Protein AF-A0A847I0P2-F1 (afdb_monomer_lite)

Sequence (83 aa):
MDHGEFSASGVSTALASQVASPTAGAPLMPQKSWSKKDERMYEHIEQSQRKEGRSKGRAKQIAAATVNKRRKQEGRTKQQKSK

Structure (mmCIF, N/CA/C/O backbone):
data_AF-A0A847I0P2-F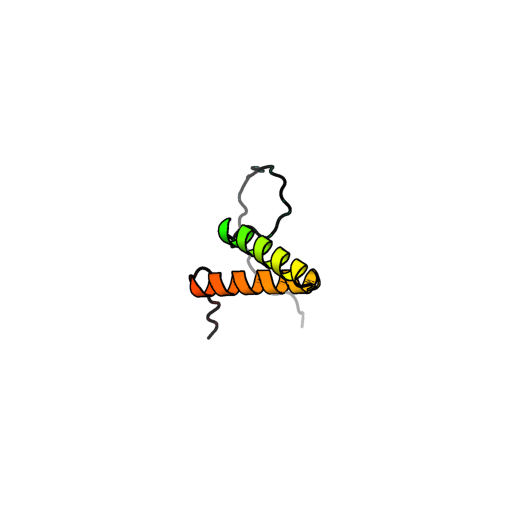1
#
_entry.id   AF-A0A847I0P2-F1
#
loop_
_atom_site.group_PDB
_atom_site.id
_atom_site.type_symbol
_atom_site.label_atom_id
_atom_site.label_alt_id
_atom_site.label_comp_id
_atom_site.label_asym_id
_atom_site.label_entity_id
_atom_site.label_seq_id
_atom_site.pdbx_PDB_ins_code
_atom_site.Cartn_x
_atom_site.Cartn_y
_atom_site.Cartn_z
_atom_site.occupancy
_atom_site.B_iso_or_equiv
_atom_site.auth_seq_id
_atom_site.auth_comp_id
_atom_site.auth_asym_id
_atom_site.auth_atom_id
_atom_site.pdbx_PDB_model_num
ATOM 1 N N . MET A 1 1 ? -64.160 -13.207 -16.450 1.00 50.97 1 MET A N 1
ATOM 2 C CA . MET A 1 1 ? -62.725 -13.244 -16.118 1.00 50.97 1 MET A CA 1
ATOM 3 C C . MET A 1 1 ? -62.082 -12.053 -16.796 1.00 50.97 1 MET A C 1
ATOM 5 O O . MET A 1 1 ? -61.884 -12.097 -18.000 1.00 50.97 1 MET A O 1
ATOM 9 N N . ASP A 1 2 ? -61.870 -10.988 -16.034 1.00 49.97 2 ASP A N 1
ATOM 10 C CA . ASP A 1 2 ? -61.177 -9.766 -16.440 1.00 49.97 2 ASP A CA 1
ATOM 11 C C . ASP A 1 2 ? -60.001 -9.611 -15.463 1.00 49.97 2 ASP A C 1
ATOM 13 O O . ASP A 1 2 ? -60.186 -9.777 -14.254 1.00 49.97 2 ASP A O 1
ATOM 17 N N . HIS A 1 3 ? -58.788 -9.454 -15.991 1.00 53.81 3 HIS A N 1
ATOM 18 C CA . HIS A 1 3 ? -57.551 -9.349 -15.221 1.00 53.81 3 HIS A CA 1
ATOM 19 C C . HIS A 1 3 ? -56.972 -7.942 -15.399 1.00 53.81 3 HIS A C 1
ATOM 21 O O . HIS A 1 3 ? -56.527 -7.595 -16.487 1.00 53.81 3 HIS A O 1
ATOM 27 N N . GLY A 1 4 ? -56.914 -7.186 -14.306 1.00 49.31 4 GLY A N 1
ATOM 28 C CA . GLY A 1 4 ? -56.245 -5.888 -14.184 1.00 49.31 4 GLY A CA 1
ATOM 29 C C . GLY A 1 4 ? -56.867 -5.147 -12.999 1.00 49.31 4 GLY A C 1
ATOM 30 O O . GLY A 1 4 ? -58.077 -5.140 -12.855 1.00 49.31 4 GLY A O 1
ATOM 31 N N . GLU A 1 5 ? -56.167 -4.566 -12.039 1.00 47.06 5 GLU A N 1
ATOM 32 C CA . GLU A 1 5 ? -54.763 -4.221 -11.903 1.00 47.06 5 GLU A CA 1
ATOM 33 C C . GLU A 1 5 ? -54.523 -4.030 -10.390 1.00 47.06 5 GLU A C 1
ATOM 35 O O . GLU A 1 5 ? -55.417 -3.611 -9.649 1.00 47.06 5 GLU A O 1
ATOM 40 N N . PHE A 1 6 ? -53.356 -4.442 -9.901 1.00 44.81 6 PHE A N 1
ATOM 41 C CA . PHE A 1 6 ? -53.058 -4.551 -8.475 1.00 44.81 6 PHE A CA 1
ATOM 42 C C . PHE A 1 6 ? -52.700 -3.184 -7.873 1.00 44.81 6 PHE A C 1
ATOM 44 O O . PHE A 1 6 ? -51.826 -2.473 -8.358 1.00 44.81 6 PHE A O 1
ATOM 51 N N . SER A 1 7 ? -53.362 -2.876 -6.764 1.00 53.19 7 SER A N 1
ATOM 52 C CA . SER A 1 7 ? -53.082 -1.809 -5.806 1.00 53.19 7 SER A CA 1
ATOM 53 C C . SER A 1 7 ? -51.589 -1.607 -5.492 1.00 53.19 7 SER A C 1
ATOM 55 O O . SER A 1 7 ? -50.921 -2.556 -5.084 1.00 53.19 7 SER A O 1
ATOM 57 N N . ALA A 1 8 ? -51.105 -0.358 -5.529 1.00 53.16 8 ALA A N 1
ATOM 58 C CA . ALA A 1 8 ? -49.975 0.090 -4.706 1.00 53.16 8 ALA A CA 1
ATOM 59 C C . ALA A 1 8 ? -49.940 1.622 -4.538 1.00 53.16 8 ALA A C 1
ATOM 61 O O . ALA A 1 8 ? -49.575 2.383 -5.429 1.00 53.16 8 ALA A O 1
ATOM 62 N N . SER A 1 9 ? -50.291 2.049 -3.330 1.00 53.31 9 SER A N 1
ATOM 63 C CA . SER A 1 9 ? -49.963 3.324 -2.691 1.00 53.31 9 SER A CA 1
ATOM 64 C C . SER A 1 9 ? -48.464 3.661 -2.735 1.00 53.31 9 SER A C 1
ATOM 66 O O . SER A 1 9 ? -47.628 2.787 -2.515 1.00 53.31 9 SER A O 1
ATOM 68 N N . GLY A 1 10 ? -48.128 4.945 -2.900 1.00 53.06 10 GLY A N 1
ATOM 69 C CA . GLY A 1 10 ? -46.743 5.422 -2.871 1.00 53.06 10 GLY A CA 1
ATOM 70 C C . GLY A 1 10 ? -46.621 6.914 -2.573 1.00 53.06 10 GLY A C 1
ATOM 71 O O . GLY A 1 10 ? -46.568 7.741 -3.473 1.00 53.06 10 GLY A O 1
ATOM 72 N N . VAL A 1 11 ? -46.565 7.242 -1.285 1.00 53.84 11 VAL A N 1
ATOM 73 C CA . VAL A 1 11 ? -46.042 8.503 -0.742 1.00 53.84 11 VAL A CA 1
ATOM 74 C C . VAL A 1 11 ? -44.589 8.738 -1.180 1.00 53.84 11 VAL A C 1
ATOM 76 O O . VAL A 1 11 ? -43.809 7.788 -1.191 1.00 53.84 11 VAL A O 1
ATOM 79 N N . SER A 1 12 ? -44.197 9.995 -1.432 1.00 38.75 12 SER A N 1
ATOM 80 C CA . SER A 1 12 ? -43.043 10.665 -0.780 1.00 38.75 12 SER A CA 1
ATOM 81 C C . SER A 1 12 ? -42.439 11.810 -1.609 1.00 38.75 12 SER A C 1
ATOM 83 O O . SER A 1 12 ? -41.908 11.614 -2.694 1.00 38.75 12 SER A O 1
ATOM 85 N N . THR A 1 13 ? -42.489 13.005 -1.019 1.00 54.69 13 THR A N 1
ATOM 86 C CA . THR A 1 13 ? -41.353 13.877 -0.663 1.00 54.69 13 THR A CA 1
ATOM 87 C C . THR A 1 13 ? -40.053 13.812 -1.485 1.00 54.69 13 THR A C 1
ATOM 89 O O . THR A 1 13 ? -39.318 12.833 -1.415 1.00 54.69 13 THR A O 1
ATOM 92 N N . ALA A 1 14 ? -39.658 14.954 -2.058 1.00 52.84 14 ALA A N 1
ATOM 93 C CA . ALA A 1 14 ? -38.256 15.381 -2.212 1.00 52.84 14 ALA A CA 1
ATOM 94 C C . ALA A 1 14 ? -38.259 16.919 -2.339 1.00 52.84 14 ALA A C 1
ATOM 96 O O . ALA A 1 14 ? -38.827 17.453 -3.284 1.00 52.84 14 ALA A O 1
ATOM 97 N N . LEU A 1 15 ? -37.926 17.721 -1.324 1.00 50.06 15 LEU A N 1
ATOM 98 C CA . LEU A 1 15 ? -36.661 17.913 -0.600 1.00 50.06 15 LEU A CA 1
ATOM 99 C C . LEU A 1 15 ? -35.482 18.384 -1.476 1.00 50.06 15 LE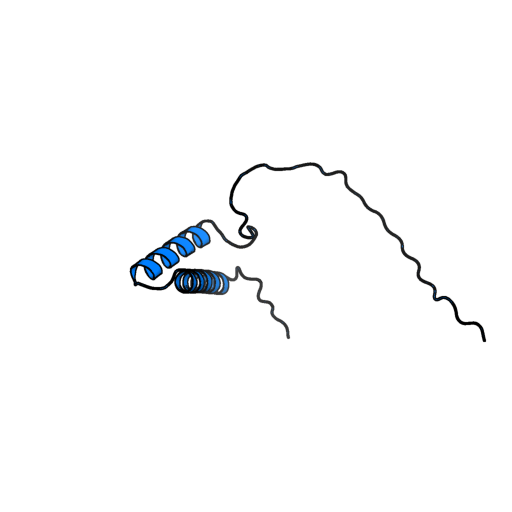U A C 1
ATOM 101 O O . LEU A 1 15 ? -35.016 17.679 -2.361 1.00 50.06 15 LEU A O 1
ATOM 105 N N . ALA A 1 16 ? -34.952 19.532 -1.040 1.00 49.97 16 ALA A N 1
ATOM 106 C CA . ALA A 1 16 ? -33.577 20.018 -1.151 1.00 49.97 16 ALA A CA 1
ATOM 107 C C . ALA A 1 16 ? -33.112 20.648 -2.470 1.00 49.97 16 ALA A C 1
ATOM 109 O O . ALA A 1 16 ? -32.438 20.053 -3.305 1.00 49.97 16 ALA A O 1
ATOM 110 N N . SER A 1 17 ? -33.303 21.968 -2.491 1.00 54.44 17 SER A N 1
ATOM 111 C CA . SER A 1 17 ? -32.274 22.927 -2.886 1.00 54.44 17 SER A CA 1
ATOM 112 C C . SER A 1 17 ? -30.932 22.607 -2.208 1.00 54.44 17 SER A C 1
ATOM 114 O O . SER A 1 17 ? -30.816 22.696 -0.985 1.00 54.44 17 SER A O 1
ATOM 116 N N . GLN A 1 18 ? -29.907 22.251 -2.983 1.00 55.78 18 GLN A N 1
ATOM 117 C CA . GLN A 1 18 ? -28.520 22.379 -2.536 1.00 55.78 18 GLN A CA 1
ATOM 118 C C . GLN A 1 18 ? -27.580 22.495 -3.744 1.00 55.78 18 GLN A C 1
ATOM 120 O O . GLN A 1 18 ? -27.043 21.512 -4.247 1.00 55.78 18 GLN A O 1
ATOM 125 N N . VAL A 1 19 ? -27.373 23.728 -4.209 1.00 53.06 19 VAL A N 1
ATOM 126 C CA . VAL A 1 19 ? -26.204 24.082 -5.017 1.00 53.06 19 VAL A CA 1
ATOM 127 C C . VAL A 1 19 ? -25.086 24.492 -4.063 1.00 53.06 19 VAL A C 1
ATOM 129 O O . VAL A 1 19 ? -25.131 25.544 -3.436 1.00 53.06 19 VAL A O 1
ATOM 132 N N . ALA A 1 20 ? -24.090 23.627 -3.920 1.00 51.12 20 ALA A N 1
ATOM 133 C CA . ALA A 1 20 ? -22.798 23.980 -3.349 1.00 51.12 20 ALA A CA 1
ATOM 134 C C . ALA A 1 20 ? -21.740 23.060 -3.962 1.00 51.12 20 ALA A C 1
ATOM 136 O O . ALA A 1 20 ? -21.454 21.974 -3.460 1.00 51.12 20 ALA A O 1
ATOM 137 N N . SER A 1 21 ? -21.186 23.493 -5.090 1.00 52.72 21 SER A N 1
ATOM 138 C CA . SER A 1 21 ? -19.981 22.908 -5.674 1.00 52.72 21 SER A CA 1
ATOM 139 C C . SER A 1 21 ? -18.750 23.391 -4.907 1.00 52.72 21 SER A C 1
ATOM 141 O O . SER A 1 21 ? -18.613 24.597 -4.701 1.00 52.72 21 SER A O 1
ATOM 143 N N . PRO A 1 22 ? -17.790 22.511 -4.591 1.00 54.34 22 PRO A N 1
ATOM 144 C CA . PRO A 1 22 ? -16.401 22.925 -4.484 1.00 54.34 22 PRO A CA 1
ATOM 145 C C . PRO A 1 22 ? -15.603 22.446 -5.702 1.00 54.34 22 PRO A C 1
ATOM 147 O O . PRO A 1 22 ? -15.389 21.254 -5.922 1.00 54.34 22 PRO A O 1
ATOM 150 N N . THR A 1 23 ?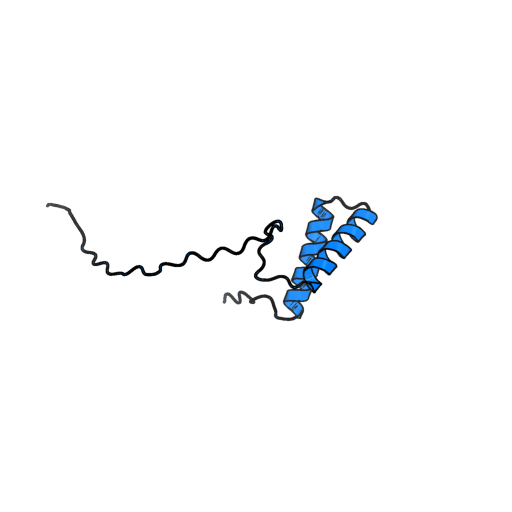 -15.139 23.422 -6.479 1.00 63.72 23 THR A N 1
ATOM 151 C CA . THR A 1 23 ? -14.036 23.302 -7.435 1.00 63.72 23 THR A CA 1
ATOM 152 C C . THR A 1 23 ? -12.751 22.931 -6.697 1.00 63.72 23 THR A C 1
ATOM 154 O O . THR A 1 23 ? -12.287 23.701 -5.861 1.00 63.72 23 THR A O 1
ATOM 157 N N . ALA A 1 24 ? -12.136 21.802 -7.051 1.00 47.25 24 ALA A N 1
ATOM 158 C CA . ALA A 1 24 ? -10.691 21.595 -6.941 1.00 47.25 24 ALA A CA 1
ATOM 159 C C . ALA A 1 24 ? -10.278 20.406 -7.821 1.00 47.25 24 ALA A C 1
ATOM 161 O O . ALA A 1 24 ? -10.707 19.273 -7.606 1.00 47.25 24 ALA A O 1
ATOM 162 N N . GLY A 1 25 ? -9.453 20.679 -8.831 1.00 54.03 25 GLY A N 1
ATOM 163 C CA . GLY A 1 25 ? -8.890 19.670 -9.717 1.00 54.03 25 GLY A CA 1
ATOM 164 C C . GLY A 1 25 ? -7.969 18.701 -8.974 1.00 54.03 25 GLY A C 1
ATOM 165 O O . GLY A 1 25 ? -6.899 19.076 -8.509 1.00 54.03 25 GLY A O 1
ATOM 166 N N . ALA A 1 26 ? -8.381 17.440 -8.915 1.00 53.50 26 ALA A N 1
ATOM 167 C CA . ALA A 1 26 ? -7.534 16.272 -8.711 1.00 53.50 26 ALA A CA 1
ATOM 168 C C . ALA A 1 26 ? -8.242 15.082 -9.384 1.00 53.50 26 ALA A C 1
ATOM 170 O O . ALA A 1 26 ? -9.472 15.008 -9.315 1.00 53.50 26 ALA A O 1
ATOM 171 N N . PRO A 1 27 ? -7.533 14.157 -10.059 1.00 49.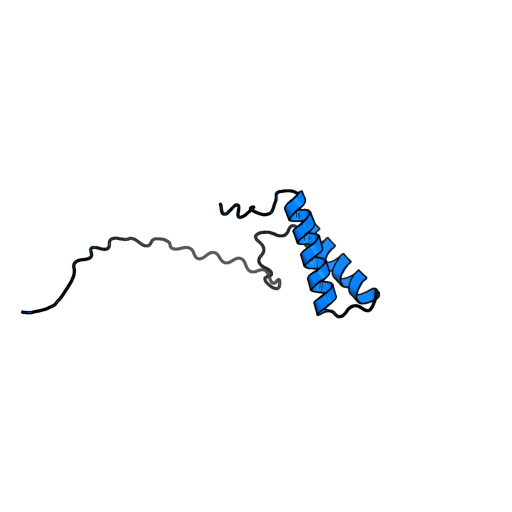03 27 PRO A N 1
ATOM 172 C CA . PRO A 1 27 ? -8.170 12.974 -10.624 1.00 49.03 27 PRO A CA 1
ATOM 173 C C . PRO A 1 27 ? -8.822 12.185 -9.483 1.00 49.03 27 PRO A C 1
ATOM 175 O O . PRO A 1 27 ? -8.147 11.697 -8.579 1.00 49.03 27 PRO A O 1
ATOM 178 N N . LEU A 1 28 ? -10.154 12.129 -9.518 1.00 53.22 28 LEU A N 1
ATOM 179 C CA . LEU A 1 28 ? -11.036 11.540 -8.516 1.00 53.22 28 LEU A CA 1
ATOM 180 C C . LEU A 1 28 ? -10.747 10.039 -8.346 1.00 53.22 28 LEU A C 1
ATOM 182 O O . LEU A 1 28 ? -11.408 9.188 -8.934 1.00 53.22 28 LEU A O 1
ATOM 186 N N . MET A 1 29 ? -9.765 9.691 -7.516 1.00 59.72 29 MET A N 1
ATOM 187 C CA . MET A 1 29 ? -9.749 8.390 -6.850 1.00 59.72 29 MET A CA 1
ATOM 188 C C . MET A 1 29 ? -10.719 8.475 -5.668 1.00 59.72 29 MET A C 1
ATOM 190 O O . MET A 1 29 ? -10.685 9.478 -4.964 1.00 59.72 29 MET A O 1
ATOM 194 N N . PRO A 1 30 ? -11.615 7.498 -5.443 1.00 56.03 30 PRO A N 1
ATOM 195 C CA . PRO A 1 30 ? -12.711 7.620 -4.479 1.00 56.03 30 PRO A CA 1
ATOM 196 C C . PRO A 1 30 ? -12.198 7.970 -3.067 1.00 56.03 30 PRO A C 1
ATOM 198 O O . PRO A 1 30 ? -11.711 7.124 -2.317 1.00 56.03 30 PRO A O 1
ATOM 201 N N . GLN A 1 31 ? -12.330 9.250 -2.711 1.00 53.62 31 GLN A N 1
ATOM 202 C CA . GLN A 1 31 ? -11.639 9.926 -1.604 1.00 53.62 31 GLN A CA 1
ATOM 203 C C . GLN A 1 31 ? -12.157 9.579 -0.197 1.00 53.62 31 GLN A C 1
ATOM 205 O O . GLN A 1 31 ? -11.633 10.084 0.788 1.00 53.62 31 GLN A O 1
ATOM 210 N N . LYS A 1 32 ? -13.157 8.705 -0.020 1.00 56.72 32 LYS A N 1
ATOM 211 C CA . LYS A 1 32 ? -13.734 8.487 1.325 1.00 56.72 32 LYS A CA 1
ATOM 212 C C . LYS A 1 32 ? -13.041 7.406 2.163 1.00 56.72 32 LYS A C 1
ATOM 214 O O . LYS A 1 32 ? -13.552 7.029 3.213 1.00 56.72 32 LYS A O 1
ATOM 219 N N . SER A 1 33 ? -11.905 6.869 1.711 1.00 66.19 33 SER A N 1
ATOM 220 C CA . SER A 1 33 ? -11.259 5.733 2.387 1.00 66.19 33 SER A CA 1
ATOM 221 C C . SER A 1 33 ? -9.736 5.814 2.530 1.00 66.19 33 SER A C 1
ATOM 223 O O . SER A 1 33 ? -9.207 5.184 3.443 1.00 66.19 33 SER A O 1
ATOM 225 N N . TRP A 1 34 ? -9.008 6.534 1.675 1.00 75.00 34 TRP A N 1
ATOM 226 C CA . TRP A 1 34 ? -7.540 6.584 1.742 1.00 75.00 34 TRP A CA 1
ATOM 227 C C . TRP A 1 34 ? -7.081 7.874 2.420 1.00 75.00 34 TRP A C 1
ATOM 229 O O . TRP A 1 34 ? -7.598 8.950 2.150 1.00 75.00 34 TRP A O 1
ATOM 239 N N . SER A 1 35 ? -6.138 7.755 3.352 1.00 83.38 35 SER A N 1
ATOM 240 C CA . SER A 1 35 ? -5.497 8.897 4.007 1.00 83.38 35 SER A CA 1
ATOM 241 C C . SER A 1 35 ? -4.314 9.412 3.179 1.00 83.38 35 SER A C 1
ATOM 243 O O . SER A 1 35 ? -3.714 8.654 2.421 1.00 83.38 35 SER A O 1
ATOM 245 N N . LYS A 1 36 ? -3.859 10.650 3.425 1.00 87.38 36 LYS A N 1
ATOM 246 C CA . LYS A 1 36 ? -2.610 11.191 2.837 1.00 87.38 36 LYS A CA 1
ATOM 247 C C . LYS A 1 36 ? -1.394 10.270 3.040 1.00 87.38 36 LYS A C 1
ATOM 249 O O . LYS A 1 36 ? -0.460 10.264 2.244 1.00 87.38 36 LYS A O 1
ATOM 254 N N . LYS A 1 37 ? -1.385 9.478 4.122 1.00 88.00 37 LYS A N 1
ATOM 255 C CA . LYS A 1 37 ? -0.347 8.468 4.382 1.00 88.00 37 LYS A CA 1
ATOM 256 C C . LYS A 1 37 ? -0.490 7.252 3.460 1.00 88.00 37 LYS A C 1
ATOM 258 O O . LYS A 1 37 ? 0.521 6.718 3.022 1.00 88.00 37 LYS A O 1
ATOM 263 N N . ASP A 1 38 ? -1.719 6.817 3.179 1.00 88.81 38 ASP A N 1
ATOM 264 C CA . ASP A 1 38 ? -1.994 5.732 2.227 1.00 88.81 38 ASP A CA 1
ATOM 265 C C . ASP A 1 38 ? -1.557 6.111 0.811 1.00 88.81 38 ASP A C 1
ATOM 267 O O . ASP A 1 38 ? -0.912 5.305 0.148 1.00 88.81 38 ASP A O 1
ATOM 271 N N . GLU A 1 39 ? -1.841 7.345 0.389 1.00 89.12 39 GLU A N 1
ATOM 272 C CA . GLU A 1 39 ? -1.462 7.873 -0.929 1.00 89.12 39 GLU A CA 1
ATOM 273 C C . GLU A 1 39 ? 0.062 7.876 -1.119 1.00 89.12 39 GLU A C 1
ATOM 275 O O . GLU A 1 39 ? 0.573 7.266 -2.056 1.00 89.12 39 GLU A O 1
ATOM 280 N N . ARG A 1 40 ? 0.811 8.449 -0.166 1.00 92.88 40 ARG A N 1
ATOM 281 C CA . ARG A 1 40 ? 2.286 8.460 -0.212 1.00 92.88 40 ARG A CA 1
ATOM 282 C C . ARG A 1 40 ? 2.887 7.056 -0.231 1.00 92.88 40 ARG A C 1
ATOM 284 O O . ARG A 1 40 ? 3.867 6.809 -0.928 1.00 92.88 40 ARG A O 1
ATOM 291 N N . MET A 1 41 ? 2.318 6.128 0.540 1.00 92.19 41 MET A N 1
ATOM 292 C CA . MET A 1 41 ? 2.776 4.738 0.533 1.00 92.19 41 MET A CA 1
ATOM 293 C C . MET A 1 41 ? 2.489 4.052 -0.797 1.00 92.19 41 MET A C 1
ATOM 295 O O . MET A 1 41 ? 3.339 3.319 -1.296 1.00 92.19 41 MET A O 1
ATOM 299 N N . TYR A 1 42 ? 1.297 4.267 -1.352 1.00 93.81 42 TYR A N 1
ATOM 300 C CA . TYR A 1 42 ? 0.916 3.710 -2.639 1.00 93.81 42 TYR A CA 1
ATOM 301 C C . TYR A 1 42 ? 1.911 4.142 -3.721 1.00 93.81 42 TYR A C 1
ATOM 303 O O . TYR A 1 42 ? 2.477 3.292 -4.406 1.00 93.81 42 TYR A O 1
ATOM 311 N N . GLU A 1 43 ? 2.190 5.444 -3.813 1.00 93.31 43 GLU A N 1
ATOM 312 C CA . GLU A 1 43 ? 3.157 5.984 -4.769 1.00 93.31 43 GLU A CA 1
ATOM 313 C C . GLU A 1 43 ? 4.559 5.421 -4.533 1.00 93.31 43 GLU A C 1
ATOM 315 O O . GLU A 1 43 ? 5.208 4.973 -5.475 1.00 93.31 43 GLU A O 1
ATOM 320 N N . HIS A 1 44 ? 5.019 5.374 -3.280 1.00 95.62 44 HIS A N 1
ATOM 321 C CA . HIS A 1 44 ? 6.344 4.849 -2.955 1.00 95.62 44 HIS A CA 1
ATOM 322 C C . HIS A 1 44 ? 6.508 3.380 -3.374 1.00 95.62 44 HIS A C 1
ATOM 324 O O . HIS A 1 44 ? 7.511 3.014 -3.991 1.00 95.62 44 HIS A O 1
ATOM 330 N N . ILE A 1 45 ? 5.504 2.544 -3.095 1.00 93.12 45 ILE A N 1
ATOM 331 C CA . ILE A 1 45 ? 5.521 1.125 -3.460 1.00 93.12 45 ILE A CA 1
ATOM 332 C C . ILE A 1 45 ? 5.408 0.965 -4.976 1.00 93.12 45 ILE A C 1
ATOM 334 O O . ILE A 1 45 ? 6.157 0.175 -5.545 1.00 93.12 45 ILE A O 1
ATOM 338 N N . GLU A 1 46 ? 4.538 1.723 -5.655 1.00 92.50 46 GLU A N 1
ATOM 339 C CA . GLU A 1 46 ? 4.443 1.682 -7.120 1.00 92.50 46 GLU A CA 1
ATOM 340 C C . GLU A 1 46 ? 5.802 2.010 -7.753 1.00 92.50 46 GLU A C 1
ATOM 342 O O . GLU A 1 46 ? 6.267 1.278 -8.627 1.00 92.50 46 GLU A O 1
ATOM 347 N N . GLN A 1 47 ? 6.469 3.067 -7.288 1.00 93.56 47 GLN A N 1
ATOM 348 C CA . GLN A 1 47 ? 7.768 3.473 -7.818 1.00 93.56 47 GLN A CA 1
ATOM 349 C C . GLN A 1 47 ? 8.869 2.452 -7.513 1.00 93.56 47 GLN A C 1
ATOM 351 O O . GLN A 1 47 ? 9.640 2.129 -8.414 1.00 93.56 47 GLN A O 1
ATOM 356 N N . SER A 1 48 ? 8.933 1.896 -6.297 1.00 94.56 48 SER A N 1
ATOM 357 C CA . SER A 1 48 ? 9.907 0.840 -5.958 1.00 94.56 48 SER A CA 1
ATOM 358 C C . SER A 1 48 ?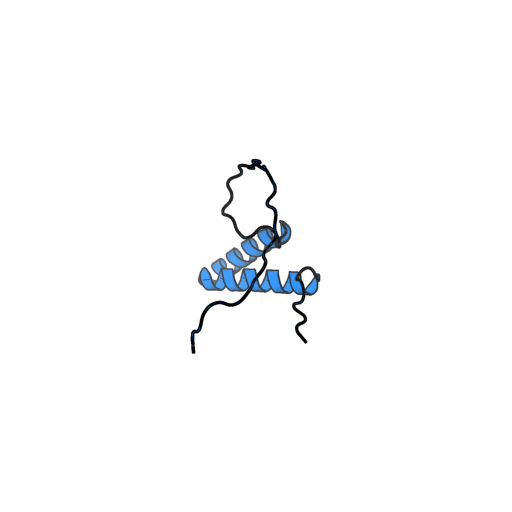 9.719 -0.389 -6.845 1.00 94.56 48 SER A C 1
ATOM 360 O O . SER A 1 48 ? 10.666 -0.885 -7.445 1.00 94.56 48 SER A O 1
ATOM 362 N N . GLN A 1 49 ? 8.471 -0.818 -7.032 1.00 95.50 49 GLN A N 1
ATOM 363 C CA . GLN A 1 49 ? 8.155 -1.978 -7.858 1.00 95.50 49 GLN A CA 1
ATOM 364 C C . GLN A 1 49 ? 8.491 -1.745 -9.334 1.00 95.50 49 GLN A C 1
ATOM 366 O O . GLN A 1 49 ? 8.998 -2.643 -10.004 1.00 95.50 49 GLN A O 1
ATOM 371 N N . ARG A 1 50 ? 8.270 -0.531 -9.846 1.00 93.44 50 ARG A N 1
ATOM 372 C CA . ARG A 1 50 ? 8.697 -0.161 -11.202 1.00 93.44 50 ARG A CA 1
ATOM 373 C C . ARG A 1 50 ? 10.220 -0.134 -11.343 1.00 93.44 50 ARG A C 1
ATOM 375 O O . ARG A 1 50 ? 10.719 -0.558 -12.380 1.00 93.44 50 ARG A O 1
ATOM 382 N N . LYS A 1 51 ? 10.949 0.321 -10.318 1.00 93.50 51 LYS A N 1
ATOM 383 C CA . LYS A 1 51 ? 12.423 0.292 -10.285 1.00 93.50 51 LYS A CA 1
ATOM 384 C C . LYS A 1 51 ? 12.978 -1.135 -10.272 1.00 93.50 51 LYS A C 1
ATOM 386 O O . LYS A 1 51 ? 13.991 -1.387 -10.905 1.00 93.50 51 LYS A O 1
ATOM 391 N N . GLU A 1 52 ? 12.278 -2.070 -9.636 1.00 91.50 52 GLU A N 1
ATOM 392 C CA . GLU A 1 52 ? 12.585 -3.511 -9.657 1.00 91.50 52 GLU A CA 1
ATOM 393 C C . GLU A 1 52 ? 12.251 -4.194 -11.004 1.00 91.50 52 GLU A C 1
ATOM 395 O O . GLU A 1 52 ? 12.388 -5.408 -11.134 1.00 91.50 52 GLU A O 1
ATOM 400 N N . GLY A 1 53 ? 11.782 -3.448 -12.013 1.00 93.62 53 GLY A N 1
ATOM 401 C CA . GLY A 1 53 ? 11.450 -3.982 -13.338 1.00 93.62 53 GLY A CA 1
ATOM 402 C C . GLY A 1 53 ? 10.041 -4.571 -13.454 1.00 93.62 53 GLY A C 1
ATOM 403 O O . GLY A 1 53 ? 9.716 -5.214 -14.452 1.00 93.62 53 GLY A O 1
ATOM 404 N N . ARG A 1 54 ? 9.161 -4.359 -12.464 1.00 93.06 54 ARG A N 1
ATOM 405 C CA . ARG A 1 54 ? 7.761 -4.808 -12.547 1.00 93.06 54 ARG A CA 1
ATOM 406 C C . ARG A 1 54 ? 6.974 -3.909 -13.499 1.00 93.06 54 ARG A C 1
ATOM 408 O O . ARG A 1 54 ? 7.132 -2.687 -13.519 1.00 93.06 54 ARG A O 1
ATOM 415 N N . SER A 1 55 ? 6.039 -4.507 -14.237 1.00 93.62 55 SER A N 1
ATOM 416 C CA . SER A 1 55 ? 5.117 -3.756 -15.091 1.00 93.62 55 SER A CA 1
ATOM 417 C C . SER A 1 55 ? 4.252 -2.793 -14.268 1.00 93.62 55 SER A C 1
ATOM 419 O O . SER A 1 55 ? 3.910 -3.065 -13.115 1.00 93.62 55 SER A O 1
ATOM 421 N N . LYS A 1 56 ? 3.846 -1.667 -14.870 1.00 89.44 56 LYS A N 1
ATOM 422 C CA . LYS A 1 56 ? 3.032 -0.634 -14.201 1.00 89.44 56 LYS A CA 1
ATOM 423 C C . LYS A 1 56 ? 1.755 -1.214 -13.584 1.00 89.44 56 LYS A C 1
ATOM 425 O O . LYS A 1 56 ? 1.431 -0.897 -12.447 1.00 89.44 56 LYS A O 1
ATOM 430 N N . GLY A 1 57 ? 1.055 -2.096 -14.301 1.00 92.50 57 GLY A N 1
ATOM 431 C CA . GLY A 1 57 ? -0.146 -2.759 -13.782 1.00 92.50 57 GLY A CA 1
ATOM 432 C C . GLY A 1 57 ? 0.145 -3.611 -12.544 1.00 92.50 57 GLY A C 1
ATOM 433 O O . GLY A 1 57 ? -0.551 -3.499 -11.535 1.00 92.50 57 GLY A O 1
ATOM 434 N N . ARG A 1 58 ? 1.229 -4.398 -12.582 1.00 93.25 58 ARG A N 1
ATOM 435 C CA . ARG A 1 58 ? 1.631 -5.241 -11.452 1.00 93.25 58 ARG A CA 1
ATOM 436 C C . ARG A 1 58 ? 2.080 -4.411 -10.249 1.00 93.25 58 ARG A C 1
ATOM 438 O O . ARG A 1 58 ? 1.681 -4.713 -9.129 1.00 93.25 58 ARG A O 1
ATOM 445 N N . ALA A 1 59 ? 2.848 -3.349 -10.478 1.00 94.94 59 ALA A N 1
ATOM 446 C CA . ALA A 1 59 ? 3.302 -2.425 -9.441 1.00 94.94 59 ALA A CA 1
ATOM 447 C C . ALA A 1 59 ? 2.124 -1.765 -8.704 1.00 94.94 59 ALA A C 1
ATOM 449 O O . ALA A 1 59 ? 2.071 -1.795 -7.475 1.00 94.94 59 ALA A O 1
ATOM 450 N N . LYS A 1 60 ? 1.132 -1.259 -9.448 1.00 93.12 60 LYS A N 1
ATOM 451 C CA . LYS A 1 60 ? -0.095 -0.671 -8.889 1.00 93.12 60 LYS A CA 1
ATOM 452 C C 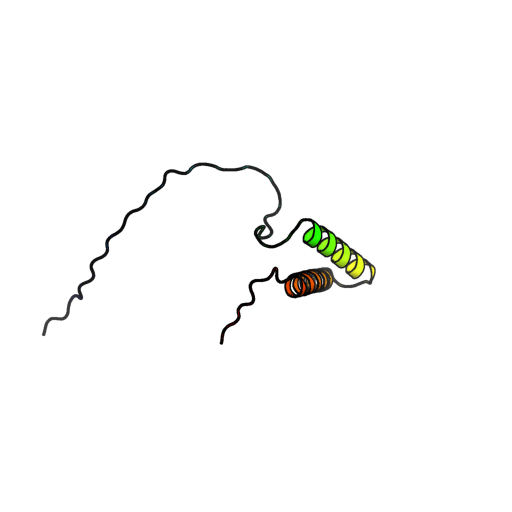. LYS A 1 60 ? -0.900 -1.661 -8.054 1.00 93.12 60 LYS A C 1
ATOM 454 O O . LYS A 1 60 ? -1.367 -1.326 -6.968 1.00 93.12 60 LYS A O 1
ATOM 459 N N . GLN A 1 61 ? -1.035 -2.897 -8.536 1.00 93.88 61 GLN A N 1
ATOM 460 C CA . GLN A 1 61 ? -1.735 -3.956 -7.810 1.00 93.88 61 GLN A CA 1
ATOM 461 C C . GLN A 1 61 ? -1.044 -4.273 -6.477 1.00 93.88 61 GLN A C 1
ATOM 463 O O . GLN A 1 61 ? -1.713 -4.405 -5.454 1.00 93.88 61 GLN A O 1
ATOM 468 N N . ILE A 1 62 ? 0.289 -4.367 -6.479 1.00 93.75 62 ILE A N 1
ATOM 469 C CA . ILE A 1 62 ? 1.085 -4.614 -5.269 1.00 93.75 62 ILE A CA 1
ATOM 470 C C . ILE A 1 62 ? 0.953 -3.440 -4.294 1.00 93.75 62 ILE A C 1
ATOM 472 O O . ILE A 1 62 ? 0.694 -3.658 -3.111 1.00 93.75 62 ILE A O 1
ATOM 476 N N . ALA A 1 63 ? 1.055 -2.202 -4.781 1.00 93.69 63 ALA A N 1
ATOM 477 C CA . ALA A 1 63 ? 0.878 -1.002 -3.970 1.00 93.69 63 ALA A CA 1
ATOM 478 C C . ALA A 1 63 ? -0.507 -0.956 -3.300 1.00 93.69 63 ALA A C 1
ATOM 480 O O . ALA A 1 63 ? -0.605 -0.816 -2.078 1.00 93.69 63 ALA A O 1
ATOM 481 N N . ALA A 1 64 ? -1.576 -1.169 -4.073 1.00 91.69 64 ALA A N 1
ATOM 482 C CA . ALA A 1 64 ? -2.942 -1.214 -3.557 1.00 91.69 64 ALA A CA 1
ATOM 483 C C . ALA A 1 64 ? -3.146 -2.349 -2.540 1.00 91.69 64 ALA A C 1
ATOM 485 O O . ALA A 1 64 ? -3.783 -2.142 -1.505 1.00 91.69 64 ALA A O 1
ATOM 486 N N . ALA A 1 65 ? -2.593 -3.540 -2.798 1.00 92.62 65 ALA A N 1
ATOM 487 C CA . ALA A 1 65 ? -2.690 -4.681 -1.890 1.00 92.62 65 ALA A CA 1
ATOM 488 C C . ALA A 1 65 ? -2.007 -4.401 -0.542 1.00 92.62 65 ALA A C 1
ATOM 490 O O . ALA A 1 65 ? -2.575 -4.712 0.507 1.00 92.62 65 ALA A O 1
ATOM 491 N N . THR A 1 66 ? -0.836 -3.762 -0.554 1.00 93.75 66 THR A N 1
ATOM 492 C CA . THR A 1 66 ? -0.104 -3.391 0.664 1.00 93.75 66 THR A CA 1
ATOM 493 C C . THR A 1 66 ? -0.860 -2.350 1.484 1.00 93.75 66 THR A C 1
ATOM 495 O O . THR A 1 66 ? -1.033 -2.520 2.693 1.00 93.75 66 THR A O 1
ATOM 498 N N . VAL A 1 67 ? -1.381 -1.306 0.832 1.00 90.62 67 VAL A N 1
ATOM 499 C CA . VAL A 1 67 ? -2.215 -0.289 1.488 1.00 90.62 67 VAL A CA 1
ATOM 500 C C . VAL A 1 67 ? -3.476 -0.923 2.077 1.00 90.62 67 VAL A C 1
ATOM 502 O O . VAL A 1 67 ? -3.776 -0.715 3.251 1.00 90.62 67 VAL A O 1
ATOM 505 N N . ASN A 1 68 ? -4.180 -1.772 1.322 1.00 88.81 68 ASN A N 1
ATOM 506 C CA . ASN A 1 68 ? -5.356 -2.480 1.828 1.00 88.81 68 ASN A CA 1
ATOM 507 C C . ASN A 1 68 ? -5.021 -3.411 3.002 1.00 88.81 68 ASN A C 1
ATOM 509 O O . ASN A 1 68 ? -5.798 -3.468 3.953 1.00 88.81 68 ASN A O 1
ATOM 513 N N . LYS A 1 69 ? -3.878 -4.111 2.984 1.00 89.81 69 LYS A N 1
ATOM 514 C CA . LYS A 1 69 ? -3.430 -4.950 4.109 1.00 89.81 69 LYS A CA 1
ATOM 515 C C . LYS A 1 69 ? -3.228 -4.113 5.371 1.00 89.81 69 LYS A C 1
ATOM 517 O O . LYS A 1 69 ? -3.753 -4.475 6.421 1.00 89.81 69 LYS A O 1
ATOM 522 N N . ARG A 1 70 ? -2.550 -2.968 5.259 1.00 89.19 70 ARG A N 1
ATOM 523 C CA . ARG A 1 70 ? -2.360 -2.047 6.386 1.00 89.19 70 ARG A CA 1
ATOM 524 C C . ARG A 1 70 ? -3.691 -1.522 6.913 1.00 89.19 70 ARG A C 1
ATOM 526 O O . ARG A 1 70 ? -3.937 -1.563 8.109 1.00 89.19 70 ARG A O 1
ATOM 533 N N . ARG A 1 71 ? -4.586 -1.087 6.026 1.00 87.56 71 ARG A N 1
ATOM 534 C CA . ARG A 1 71 ? -5.903 -0.566 6.422 1.00 87.56 71 ARG A CA 1
ATOM 535 C C . ARG A 1 71 ? -6.775 -1.626 7.103 1.00 87.56 71 ARG A C 1
ATOM 537 O O . ARG A 1 71 ? -7.543 -1.278 7.998 1.00 87.56 71 ARG A O 1
ATOM 544 N N . LYS A 1 72 ? -6.636 -2.901 6.716 1.00 86.38 72 LYS A N 1
ATOM 545 C CA . LYS A 1 72 ? -7.258 -4.044 7.407 1.00 86.38 72 LYS A CA 1
ATOM 546 C C . LYS A 1 72 ? -6.686 -4.240 8.812 1.00 86.38 72 LYS A C 1
ATOM 548 O O . LYS A 1 72 ? -7.460 -4.417 9.744 1.00 86.38 72 LYS A O 1
ATOM 553 N N . GLN A 1 73 ? -5.361 -4.173 8.967 1.00 84.00 73 GLN A N 1
ATOM 554 C CA . GLN A 1 73 ? -4.691 -4.274 10.273 1.00 84.00 73 GLN A CA 1
ATOM 555 C C . GLN A 1 73 ? -5.049 -3.106 11.201 1.00 84.00 73 GLN A C 1
ATOM 557 O O . GLN A 1 73 ? -5.286 -3.310 12.383 1.00 84.00 73 GLN A O 1
ATOM 562 N N . GLU A 1 74 ? -5.150 -1.893 10.658 1.00 82.69 74 GLU A N 1
ATOM 563 C CA . GLU A 1 74 ? -5.548 -0.685 11.391 1.00 82.69 74 GLU A CA 1
ATOM 564 C C . GLU A 1 74 ? -7.060 -0.638 11.702 1.00 82.69 74 GLU A C 1
ATOM 566 O O . GLU A 1 74 ? -7.538 0.351 12.253 1.00 82.69 74 GLU A O 1
ATOM 571 N N . GLY A 1 75 ? -7.843 -1.650 11.304 1.00 80.25 75 GLY A N 1
ATOM 572 C CA . GLY A 1 75 ? -9.293 -1.687 11.530 1.00 80.25 75 GLY A CA 1
ATOM 573 C C . GLY A 1 75 ? -10.083 -0.610 10.772 1.00 80.25 75 GLY A C 1
ATOM 574 O O . GLY A 1 75 ? -11.255 -0.384 11.055 1.00 80.25 75 GLY A O 1
ATOM 575 N N . ARG A 1 76 ? -9.466 0.064 9.791 1.00 71.75 76 ARG A N 1
ATOM 576 C CA . ARG A 1 76 ? -10.070 1.168 9.016 1.00 71.75 76 ARG A CA 1
ATOM 577 C C . ARG A 1 76 ? -10.875 0.703 7.809 1.00 71.75 76 ARG A C 1
ATOM 579 O O . ARG A 1 76 ? -11.552 1.503 7.164 1.00 71.75 76 ARG A O 1
ATOM 586 N N . THR A 1 77 ? -10.786 -0.573 7.457 1.00 69.25 77 THR A N 1
ATOM 587 C CA . THR A 1 77 ? -11.692 -1.179 6.482 1.00 69.25 77 THR A CA 1
ATOM 588 C C . THR A 1 77 ? -12.902 -1.717 7.225 1.00 69.25 77 THR A C 1
ATOM 590 O O . THR A 1 77 ? -12.729 -2.549 8.114 1.00 69.25 77 THR A O 1
ATOM 593 N N . LYS A 1 78 ? -14.113 -1.291 6.842 1.00 62.78 78 LYS A N 1
ATOM 594 C CA . LYS A 1 78 ? -15.349 -1.946 7.288 1.00 62.78 78 LYS A CA 1
ATOM 595 C C . LYS A 1 78 ? -15.222 -3.428 6.940 1.00 62.78 78 LYS A C 1
ATOM 597 O O . LYS A 1 78 ? -15.243 -3.780 5.762 1.00 62.78 78 LYS A O 1
ATOM 602 N N . GLN A 1 79 ? -15.002 -4.275 7.942 1.00 57.50 79 GLN A N 1
ATOM 603 C CA . GLN A 1 79 ? -15.081 -5.715 7.760 1.00 57.50 79 GLN A CA 1
ATOM 604 C C . GLN A 1 79 ? -16.516 -5.992 7.313 1.00 57.50 79 GLN A C 1
ATOM 606 O O . GLN A 1 79 ? -17.452 -5.819 8.090 1.00 57.50 79 GLN A O 1
ATOM 611 N N . GLN A 1 80 ? -16.703 -6.358 6.045 1.00 53.75 80 GLN A N 1
ATOM 612 C CA . GLN A 1 80 ? -17.924 -7.016 5.595 1.00 53.75 80 GLN A CA 1
ATOM 613 C C . GLN A 1 80 ? -17.914 -8.391 6.263 1.00 53.75 80 GLN A C 1
ATOM 615 O O . GLN A 1 80 ? -17.442 -9.375 5.705 1.00 53.75 80 GLN A O 1
ATOM 620 N N . LYS A 1 81 ? -18.320 -8.423 7.531 1.00 49.25 81 LYS A N 1
ATOM 621 C CA . LYS A 1 81 ? -18.641 -9.646 8.245 1.00 49.25 81 LYS A CA 1
ATOM 622 C C . LYS A 1 81 ? -20.013 -10.067 7.728 1.00 49.25 81 LYS A C 1
ATOM 624 O O . LYS A 1 81 ? -21.020 -9.740 8.345 1.00 49.25 81 LYS A O 1
ATOM 629 N N . SER A 1 82 ? -20.060 -10.697 6.555 1.00 42.72 82 SER A N 1
ATOM 630 C CA . SER A 1 82 ? -21.226 -11.499 6.201 1.00 42.72 82 SER A CA 1
ATOM 631 C C . SER A 1 82 ? -21.047 -12.872 6.839 1.00 42.72 82 SER A C 1
ATOM 633 O O . SER A 1 82 ? -19.977 -13.475 6.750 1.00 42.72 82 SER A O 1
ATOM 635 N N . LYS A 1 83 ? -22.087 -13.241 7.578 1.00 46.41 83 LYS A N 1
ATOM 636 C CA . LYS A 1 83 ? -22.318 -14.478 8.316 1.00 46.41 83 LYS A CA 1
ATOM 637 C C . LYS A 1 83 ? -22.182 -15.713 7.432 1.00 46.41 83 LYS A C 1
ATOM 639 O O . LYS A 1 83 ? -22.548 -15.605 6.242 1.00 46.41 83 LYS A O 1
#

Foldseek 3Di:
DDDDDDDDDDDDDDDDDDDDDDDDDDPDDPPPQADPVLVVQLVVQLVVCVVVVHDSVVSNVVSVVVSVVVCVVVVSDPPPPDD

Secondary structure (DSSP, 8-state):
------------------------------TTS--HHHHHHHHHHHHHHHHTT--HHHHHHHHHHHHHHHHHHTT-S------

Radius of gyration: 23.18 Å; chains: 1; bounding box: 75×39×28 Å

pLDDT: mean 72.36, std 19.34, range [38.75, 95.62]